Protein AF-A0A519C9M7-F1 (afdb_monomer_lite)

pLDDT: mean 76.35, std 9.28, range [46.66, 90.56]

Sequence (113 aa):
MNPKLFIGDFVLLLVFISQGTETHNSDSSFLEILIPFLISMLIMIPLFYKIGFLKMDNKPEYVKSLRIWISTISIGVLIRFVTNNAFEPLFLFVIICYFLTTSGIIRLVHSRF

Radius of gyration: 14.4 Å; chains: 1; bounding box: 39×19×41 Å

Foldseek 3Di:
DPVVLVVVLVVLVLVLLVVVVVPDPDPDDSCLLCVLLVVLCVPQVVVCVVVVLDDPDPPDPLVSSLVSSLSSLVRSLVSSCVPVVDDDVVSNVVSNVSSCVVSVVVVVVVVVD

Structure (mmCIF, N/CA/C/O backbone):
data_AF-A0A519C9M7-F1
#
_entry.id   AF-A0A519C9M7-F1
#
loop_
_atom_site.group_PDB
_atom_site.id
_atom_site.type_symbol
_atom_site.label_atom_id
_atom_site.label_alt_id
_atom_site.label_comp_id
_atom_site.label_asym_id
_atom_site.label_entity_id
_atom_site.label_seq_id
_atom_site.pdbx_PDB_ins_code
_atom_site.Cartn_x
_atom_site.Cartn_y
_atom_site.Cartn_z
_atom_site.occupancy
_atom_site.B_iso_or_equiv
_atom_site.auth_seq_id
_atom_site.auth_comp_id
_atom_site.auth_asym_id
_atom_site.auth_atom_id
_atom_site.pdbx_PDB_model_num
ATOM 1 N N . MET A 1 1 ? -5.675 0.273 15.560 1.00 69.38 1 MET A N 1
ATOM 2 C CA . MET A 1 1 ? -5.941 -0.043 14.141 1.00 69.38 1 MET A CA 1
ATOM 3 C C . MET A 1 1 ? -6.670 -1.369 14.100 1.00 69.38 1 MET A C 1
ATOM 5 O O . MET A 1 1 ? -6.254 -2.266 14.819 1.00 69.38 1 MET A O 1
ATOM 9 N N . ASN A 1 2 ? -7.740 -1.489 13.312 1.00 73.62 2 ASN A N 1
ATOM 10 C CA . ASN A 1 2 ? -8.427 -2.769 13.137 1.00 73.62 2 ASN A CA 1
ATOM 11 C C . ASN A 1 2 ? -7.556 -3.683 12.246 1.00 73.62 2 ASN A C 1
ATOM 13 O O . ASN A 1 2 ? -7.305 -3.303 11.098 1.00 73.62 2 ASN A O 1
ATOM 17 N N . PRO A 1 3 ? -7.096 -4.853 12.730 1.00 74.44 3 PRO A N 1
ATOM 18 C CA . PRO A 1 3 ? -6.248 -5.758 11.952 1.00 74.44 3 PRO A CA 1
ATOM 19 C C . PRO A 1 3 ? -6.898 -6.201 10.637 1.00 74.44 3 PRO A C 1
ATOM 21 O O . PRO A 1 3 ? -6.211 -6.324 9.629 1.00 74.44 3 PRO A O 1
ATOM 24 N N . LYS A 1 4 ? -8.228 -6.370 10.616 1.00 77.69 4 LYS A N 1
ATOM 25 C CA . LYS A 1 4 ? -8.969 -6.783 9.414 1.00 77.69 4 LYS A CA 1
ATOM 26 C C . LYS A 1 4 ? -8.878 -5.738 8.303 1.00 77.69 4 LYS A C 1
ATOM 28 O O . LYS A 1 4 ? -8.660 -6.086 7.150 1.00 77.69 4 LYS A O 1
ATOM 33 N N . LEU A 1 5 ? -8.999 -4.457 8.658 1.00 76.25 5 LEU A N 1
ATOM 34 C CA . LEU A 1 5 ? -8.874 -3.363 7.692 1.00 76.25 5 LEU A CA 1
ATOM 35 C C . LEU A 1 5 ? -7.438 -3.165 7.231 1.00 76.25 5 LEU A C 1
ATOM 37 O O . LEU A 1 5 ? -7.219 -2.873 6.067 1.00 76.25 5 LEU A O 1
ATOM 41 N N . PHE A 1 6 ? -6.467 -3.368 8.120 1.00 79.31 6 PHE A N 1
ATOM 42 C CA . PHE A 1 6 ? -5.063 -3.323 7.733 1.00 79.31 6 PHE A CA 1
ATOM 43 C C . PHE A 1 6 ? -4.723 -4.398 6.695 1.00 79.31 6 PHE A C 1
ATOM 45 O O . PHE A 1 6 ? -4.091 -4.098 5.689 1.00 79.31 6 PHE A O 1
ATOM 52 N N . ILE A 1 7 ? -5.192 -5.630 6.908 1.00 82.56 7 ILE A N 1
ATOM 53 C CA . ILE A 1 7 ? -5.027 -6.714 5.933 1.00 82.56 7 ILE A CA 1
ATOM 54 C C . ILE A 1 7 ? -5.773 -6.382 4.634 1.00 82.56 7 ILE A C 1
ATOM 56 O O . ILE A 1 7 ? -5.214 -6.565 3.560 1.00 82.56 7 ILE A O 1
ATOM 60 N N . GLY A 1 8 ? -6.998 -5.852 4.713 1.00 82.81 8 GLY A N 1
ATOM 61 C CA . GLY A 1 8 ? -7.762 -5.439 3.531 1.00 82.81 8 GLY A CA 1
ATOM 62 C C . GLY A 1 8 ? -7.049 -4.370 2.697 1.00 82.81 8 GLY A C 1
ATOM 63 O O . GLY A 1 8 ? -6.939 -4.508 1.484 1.00 82.81 8 GLY A O 1
ATOM 64 N N . ASP A 1 9 ? -6.498 -3.351 3.354 1.00 82.25 9 ASP A N 1
ATOM 65 C CA . ASP A 1 9 ? -5.703 -2.295 2.723 1.00 82.25 9 ASP A CA 1
ATOM 66 C C . ASP A 1 9 ? -4.419 -2.852 2.077 1.00 82.25 9 ASP A C 1
ATOM 68 O O . ASP A 1 9 ? -4.047 -2.446 0.976 1.00 82.25 9 ASP A O 1
ATOM 72 N N . PHE A 1 10 ? -3.769 -3.834 2.712 1.00 85.88 10 PHE A N 1
ATOM 73 C CA . PHE A 1 10 ? -2.620 -4.525 2.123 1.00 85.88 10 PHE A CA 1
ATOM 74 C C . PHE A 1 10 ? -3.003 -5.344 0.886 1.00 85.88 10 PHE A C 1
ATOM 76 O O . PHE A 1 10 ? -2.316 -5.287 -0.130 1.00 85.88 10 PHE A O 1
ATOM 83 N N . VAL A 1 11 ? -4.117 -6.076 0.936 1.00 87.81 11 VAL A N 1
ATOM 84 C CA . VAL A 1 11 ? -4.622 -6.836 -0.217 1.00 87.81 11 VAL A CA 1
ATOM 85 C C . VAL A 1 11 ? -4.981 -5.897 -1.368 1.00 87.81 11 VAL A C 1
ATOM 87 O O . VAL A 1 11 ? -4.635 -6.185 -2.510 1.00 87.81 11 VAL A O 1
ATOM 90 N N . LEU A 1 12 ? -5.604 -4.749 -1.084 1.00 85.19 12 LEU A N 1
ATOM 91 C CA . LEU A 1 12 ? -5.879 -3.723 -2.095 1.00 85.19 12 LEU A CA 1
ATOM 92 C C . LEU A 1 12 ? -4.601 -3.223 -2.770 1.00 85.19 12 LEU A C 1
ATOM 94 O O . LEU A 1 12 ? -4.587 -3.068 -3.990 1.00 85.19 12 LEU A O 1
ATOM 98 N N . LEU A 1 13 ? -3.527 -3.013 -2.002 1.00 85.19 13 LEU A N 1
ATOM 99 C CA . LEU A 1 13 ? -2.222 -2.654 -2.553 1.00 85.19 13 LEU A CA 1
ATOM 100 C C . LEU A 1 13 ? -1.690 -3.746 -3.495 1.00 85.19 13 LEU A C 1
ATOM 102 O O . LEU A 1 13 ? -1.241 -3.426 -4.592 1.00 85.19 13 LEU A O 1
ATOM 106 N N . LEU A 1 14 ? -1.773 -5.023 -3.108 1.00 88.12 14 LEU A N 1
ATOM 107 C CA . LEU A 1 14 ? -1.331 -6.139 -3.957 1.00 88.12 14 LEU A CA 1
ATOM 108 C C . LEU A 1 14 ? -2.134 -6.221 -5.261 1.00 88.12 14 LEU A C 1
ATOM 110 O O . LEU A 1 14 ? -1.544 -6.352 -6.331 1.00 88.12 14 LEU A O 1
ATOM 114 N N . VAL A 1 15 ? -3.464 -6.099 -5.183 1.00 84.88 15 VAL A N 1
ATOM 115 C CA . VAL A 1 15 ? -4.346 -6.082 -6.362 1.00 84.88 15 VAL A CA 1
ATOM 116 C C . VAL A 1 15 ? -3.985 -4.920 -7.279 1.00 84.88 15 VAL A C 1
ATOM 118 O O . VAL A 1 15 ? -3.879 -5.103 -8.489 1.00 84.88 15 VAL A O 1
ATOM 121 N N . PHE A 1 16 ? -3.744 -3.738 -6.713 1.00 81.38 16 PHE A N 1
ATOM 122 C CA . PHE A 1 16 ? -3.361 -2.570 -7.492 1.00 81.38 16 PHE A CA 1
ATOM 123 C C . PHE A 1 16 ? -2.024 -2.768 -8.211 1.00 81.38 16 PHE A C 1
ATOM 125 O O . PHE A 1 16 ? -1.924 -2.486 -9.401 1.00 81.38 16 PHE A O 1
ATOM 132 N N . ILE A 1 17 ? -1.008 -3.282 -7.513 1.00 82.06 17 ILE A N 1
ATOM 133 C CA . ILE A 1 17 ? 0.299 -3.564 -8.118 1.00 82.06 17 ILE A CA 1
ATOM 134 C C . ILE A 1 17 ? 0.151 -4.610 -9.229 1.00 82.06 17 ILE A C 1
ATOM 136 O O . ILE A 1 17 ? 0.727 -4.424 -10.295 1.00 82.06 17 ILE A O 1
ATOM 140 N N . SER A 1 18 ? -0.663 -5.649 -9.019 1.00 83.69 18 SER A N 1
ATOM 141 C CA . SER A 1 18 ? -0.938 -6.679 -10.029 1.00 83.69 18 SER A CA 1
ATOM 142 C C . SER A 1 18 ? -1.598 -6.102 -11.285 1.00 83.69 18 SER A C 1
ATOM 144 O O . SER A 1 18 ? -1.196 -6.420 -12.400 1.00 83.69 18 SER A O 1
ATOM 146 N N . GLN A 1 19 ? -2.586 -5.219 -11.123 1.00 78.31 19 GLN A N 1
ATOM 147 C CA . GLN A 1 19 ? -3.219 -4.526 -12.250 1.00 78.31 19 GLN A CA 1
ATOM 148 C C . GLN A 1 19 ? -2.229 -3.585 -12.949 1.00 78.31 19 GLN A C 1
ATOM 150 O O . GLN A 1 19 ? -2.182 -3.521 -14.176 1.00 78.31 19 GLN A O 1
ATOM 155 N N . GLY A 1 20 ? -1.393 -2.889 -12.175 1.00 73.44 20 GLY A N 1
ATOM 156 C CA . GLY A 1 20 ? -0.332 -2.033 -12.691 1.00 73.44 20 GLY A CA 1
ATOM 157 C C . GLY A 1 20 ? 0.687 -2.802 -13.531 1.00 73.44 20 GLY A C 1
ATOM 158 O O . GLY A 1 20 ? 1.046 -2.329 -14.599 1.00 73.44 20 GLY A O 1
ATOM 159 N N . THR A 1 21 ? 1.105 -4.001 -13.111 1.00 74.25 21 THR A N 1
ATOM 160 C CA . THR A 1 21 ? 2.040 -4.836 -13.887 1.00 74.25 21 THR A CA 1
ATOM 161 C C . THR A 1 21 ? 1.468 -5.336 -15.209 1.00 74.25 21 THR A C 1
ATOM 163 O O . THR A 1 21 ? 2.220 -5.497 -16.160 1.00 74.25 21 THR A O 1
ATOM 166 N N . GLU A 1 22 ? 0.159 -5.582 -15.288 1.00 69.56 22 GLU A N 1
ATOM 167 C CA . GLU A 1 22 ? -0.486 -6.041 -16.529 1.00 69.56 22 GLU A CA 1
ATOM 168 C C . GLU A 1 22 ? -0.741 -4.897 -17.520 1.00 69.56 22 GLU A C 1
ATOM 170 O O . GLU A 1 22 ? -0.841 -5.126 -18.723 1.00 69.56 22 GLU A O 1
ATOM 175 N N . THR A 1 23 ? -0.864 -3.664 -17.021 1.00 66.19 23 THR A N 1
ATOM 176 C CA . THR A 1 23 ? -1.252 -2.492 -17.821 1.00 66.19 23 THR A CA 1
ATOM 177 C C . THR A 1 23 ? -0.089 -1.560 -18.151 1.00 66.19 23 THR A C 1
ATOM 179 O O . THR A 1 23 ? -0.176 -0.811 -19.126 1.00 66.19 23 THR A O 1
ATOM 182 N N . HIS A 1 24 ? 1.012 -1.610 -17.394 1.00 60.72 24 HIS A N 1
ATOM 183 C CA . HIS A 1 24 ? 2.241 -0.905 -17.736 1.00 60.72 24 HIS A CA 1
ATOM 184 C C . HIS A 1 24 ? 3.126 -1.727 -18.663 1.00 60.72 24 HIS A C 1
ATOM 186 O O . HIS A 1 24 ? 3.494 -2.857 -18.369 1.00 60.72 24 HIS A O 1
ATOM 192 N N . ASN A 1 25 ? 3.595 -1.078 -19.724 1.00 55.00 25 ASN A N 1
ATOM 193 C CA . ASN A 1 25 ? 4.608 -1.593 -20.642 1.00 55.00 25 ASN A CA 1
ATOM 194 C C . ASN A 1 25 ? 6.031 -1.496 -20.040 1.00 55.00 25 ASN A C 1
ATOM 196 O O . ASN A 1 25 ? 6.977 -1.112 -20.723 1.00 55.00 25 ASN A O 1
ATOM 200 N N . SER A 1 26 ? 6.168 -1.717 -18.728 1.00 59.66 26 SER A N 1
ATOM 201 C CA . SER A 1 26 ? 7.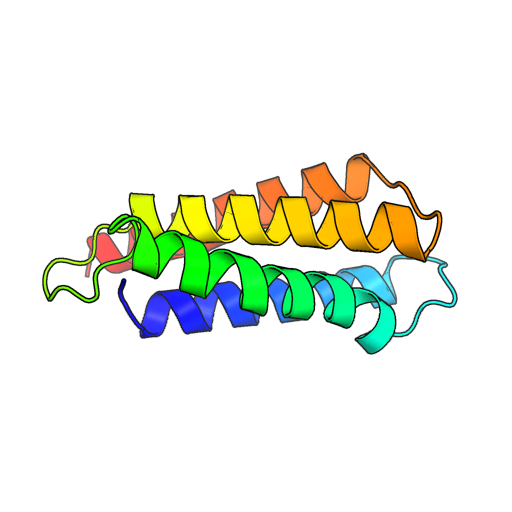458 -1.704 -18.038 1.00 59.66 26 SER A CA 1
ATOM 202 C C . SER A 1 26 ? 7.935 -3.137 -17.856 1.00 59.66 26 SER A C 1
ATOM 204 O O . SER A 1 26 ? 7.198 -3.930 -17.280 1.00 59.66 26 SER A O 1
ATOM 206 N N . ASP A 1 27 ? 9.184 -3.436 -18.216 1.00 67.25 27 ASP A N 1
ATOM 207 C CA . ASP A 1 27 ? 9.838 -4.733 -17.953 1.00 67.25 27 ASP A CA 1
ATOM 208 C C . ASP A 1 27 ? 9.991 -5.056 -16.447 1.00 67.25 27 ASP A C 1
ATOM 210 O O . ASP A 1 27 ? 10.580 -6.069 -16.072 1.00 67.25 27 ASP A O 1
ATOM 214 N N . SER A 1 28 ? 9.483 -4.191 -15.561 1.00 73.12 28 SER A N 1
ATOM 215 C CA . SER A 1 28 ? 9.552 -4.359 -14.115 1.00 73.12 28 SER A CA 1
ATOM 216 C C . SER A 1 28 ? 8.653 -5.486 -13.622 1.00 73.12 28 SER A C 1
ATOM 218 O O . SER A 1 28 ? 7.432 -5.456 -13.788 1.00 73.12 28 SER A O 1
ATOM 220 N N . SER A 1 29 ? 9.250 -6.442 -12.915 1.00 83.12 29 SER A N 1
ATOM 221 C CA . SER A 1 29 ? 8.511 -7.535 -12.288 1.00 83.12 29 SER A CA 1
ATOM 222 C C . SER A 1 29 ? 7.615 -7.054 -11.133 1.00 83.12 29 SER A C 1
ATOM 224 O O . SER A 1 29 ? 7.870 -6.033 -10.490 1.00 83.12 29 SER A O 1
ATOM 226 N N . PHE A 1 30 ? 6.576 -7.830 -10.799 1.00 84.62 30 PHE A N 1
ATOM 227 C CA . PHE A 1 30 ? 5.698 -7.554 -9.650 1.00 84.62 30 PHE A CA 1
ATOM 228 C C . PHE A 1 30 ? 6.478 -7.307 -8.352 1.00 84.62 30 PHE A C 1
ATOM 230 O O . PHE A 1 30 ? 6.160 -6.389 -7.596 1.00 84.62 30 PHE A O 1
ATOM 237 N N . LEU A 1 31 ? 7.531 -8.095 -8.107 1.00 85.19 31 LEU A N 1
ATOM 238 C CA . LEU A 1 31 ? 8.377 -7.949 -6.924 1.00 85.19 31 LEU A CA 1
ATOM 239 C C . LEU A 1 31 ? 9.177 -6.646 -6.941 1.00 85.19 31 LEU A C 1
ATOM 241 O O . LEU A 1 31 ? 9.261 -5.989 -5.907 1.00 85.19 31 LEU A O 1
ATOM 245 N N . GLU A 1 32 ? 9.711 -6.233 -8.089 1.00 82.50 32 GLU A N 1
ATOM 246 C CA . GLU A 1 32 ? 10.411 -4.949 -8.216 1.00 82.50 32 GLU A CA 1
ATOM 247 C C . GLU A 1 32 ? 9.498 -3.762 -7.916 1.00 82.50 32 GLU A C 1
ATOM 249 O O . GLU A 1 32 ? 9.943 -2.771 -7.337 1.00 82.50 32 GLU A O 1
ATOM 254 N N . ILE A 1 33 ? 8.214 -3.862 -8.270 1.00 81.00 33 ILE A N 1
ATOM 255 C CA . ILE A 1 33 ? 7.231 -2.837 -7.918 1.00 81.00 33 ILE A CA 1
ATOM 256 C C . ILE A 1 33 ? 6.853 -2.934 -6.437 1.00 81.00 33 ILE A C 1
ATOM 258 O O . ILE A 1 33 ? 6.727 -1.899 -5.792 1.00 81.00 33 ILE A O 1
ATOM 262 N N . LEU A 1 34 ? 6.710 -4.140 -5.877 1.00 86.38 34 LEU A N 1
ATOM 263 C CA . LEU A 1 34 ? 6.286 -4.370 -4.491 1.00 86.38 34 LEU A CA 1
ATOM 264 C C . LEU A 1 34 ? 7.347 -3.993 -3.443 1.00 86.38 34 LEU A C 1
ATOM 266 O O . LEU A 1 34 ? 7.000 -3.451 -2.391 1.00 86.38 34 LEU A O 1
ATOM 270 N N . ILE A 1 35 ? 8.628 -4.266 -3.705 1.00 89.19 35 ILE A N 1
ATOM 271 C CA . ILE A 1 35 ? 9.735 -4.072 -2.750 1.00 89.19 35 ILE A CA 1
ATOM 272 C C . ILE A 1 35 ? 9.770 -2.645 -2.166 1.00 89.19 35 ILE A C 1
ATOM 274 O O . ILE A 1 35 ? 9.794 -2.524 -0.938 1.00 89.19 35 ILE A O 1
ATOM 278 N N . PRO A 1 36 ? 9.705 -1.563 -2.966 1.00 87.62 36 PRO A N 1
ATOM 279 C CA . PRO A 1 36 ? 9.647 -0.195 -2.450 1.00 87.62 36 PRO A CA 1
ATOM 280 C C . PRO A 1 36 ? 8.523 0.047 -1.430 1.00 87.62 36 PRO A C 1
ATOM 282 O O . PRO A 1 36 ? 8.729 0.729 -0.423 1.00 87.62 36 PRO A O 1
ATOM 285 N N . PHE A 1 37 ? 7.346 -0.551 -1.638 1.00 88.00 37 PHE A N 1
ATOM 286 C CA . PHE A 1 37 ? 6.222 -0.434 -0.706 1.00 88.00 37 PHE A CA 1
ATOM 287 C C . PHE A 1 37 ? 6.438 -1.239 0.575 1.00 88.00 37 PHE A C 1
ATOM 289 O O . PHE A 1 37 ? 6.082 -0.762 1.652 1.00 88.00 37 PHE A O 1
ATOM 296 N N . LEU A 1 38 ? 7.053 -2.422 0.491 1.00 90.31 38 LEU A N 1
ATOM 297 C CA . LEU A 1 38 ? 7.417 -3.213 1.67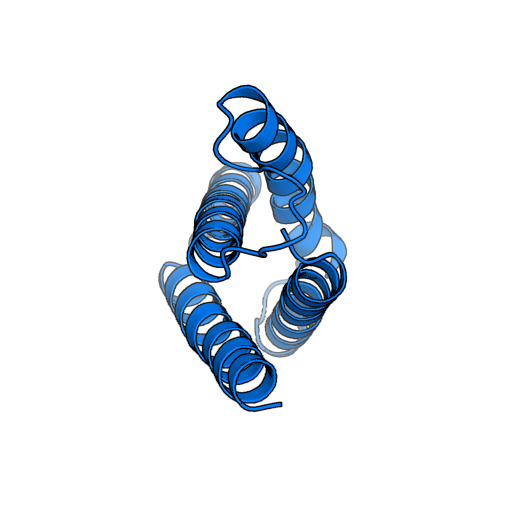2 1.00 90.31 38 LEU A CA 1
ATOM 298 C C . LEU A 1 38 ? 8.467 -2.495 2.525 1.00 90.31 38 LEU A C 1
ATOM 300 O O . LEU A 1 38 ? 8.327 -2.434 3.746 1.00 90.31 38 LEU A O 1
ATOM 304 N N . ILE A 1 39 ? 9.480 -1.897 1.891 1.00 89.62 39 ILE A N 1
ATOM 305 C CA . ILE A 1 39 ? 10.488 -1.078 2.578 1.00 89.62 39 ILE A CA 1
ATOM 306 C C . ILE A 1 39 ? 9.809 0.100 3.275 1.00 89.62 39 ILE A C 1
ATOM 308 O O . ILE A 1 39 ? 10.040 0.336 4.461 1.00 89.62 39 ILE A O 1
ATOM 312 N N . SER A 1 40 ? 8.924 0.810 2.570 1.00 90.56 40 SER A N 1
ATOM 313 C CA . SER A 1 40 ? 8.166 1.900 3.181 1.00 90.56 40 SER A CA 1
ATOM 314 C C . SER A 1 40 ? 7.344 1.422 4.376 1.00 90.56 40 SER A C 1
ATOM 316 O O . SER A 1 40 ? 7.355 2.061 5.425 1.00 90.56 40 SER A O 1
ATOM 318 N N . MET A 1 41 ? 6.686 0.270 4.266 1.00 89.50 41 MET A N 1
ATOM 319 C CA . MET A 1 41 ? 5.883 -0.298 5.343 1.00 89.50 41 MET A CA 1
ATOM 320 C C . MET A 1 41 ? 6.721 -0.604 6.590 1.00 89.50 41 MET A C 1
ATOM 322 O O . MET A 1 41 ? 6.328 -0.240 7.700 1.00 89.50 41 MET A O 1
ATOM 326 N N . LEU A 1 42 ? 7.894 -1.216 6.403 1.00 89.62 42 LEU A N 1
ATOM 327 C CA . LEU A 1 42 ? 8.837 -1.530 7.478 1.00 89.62 42 LEU A CA 1
ATOM 328 C C . LEU A 1 42 ? 9.368 -0.283 8.189 1.00 89.62 42 LEU A C 1
ATOM 330 O O . LEU A 1 42 ? 9.698 -0.357 9.368 1.00 89.62 42 LEU A O 1
ATOM 334 N N . ILE A 1 43 ? 9.432 0.862 7.509 1.00 88.88 43 ILE A N 1
ATOM 335 C CA . ILE A 1 43 ? 9.877 2.128 8.104 1.00 88.88 43 ILE A CA 1
ATOM 336 C C . ILE A 1 43 ? 8.700 2.853 8.766 1.00 88.88 43 ILE A C 1
ATOM 338 O O . ILE A 1 43 ? 8.773 3.257 9.928 1.00 88.88 43 ILE A O 1
ATOM 342 N N . MET A 1 44 ? 7.596 3.011 8.038 1.00 86.94 44 MET A N 1
ATOM 343 C CA . MET A 1 44 ? 6.491 3.878 8.433 1.00 86.94 44 MET A CA 1
ATOM 344 C C . MET A 1 44 ? 5.641 3.278 9.544 1.00 86.94 44 MET A C 1
ATOM 346 O O . MET A 1 44 ? 5.255 4.004 10.459 1.00 86.94 44 MET A O 1
ATOM 350 N N . ILE A 1 45 ? 5.367 1.971 9.526 1.00 83.94 45 ILE A N 1
ATOM 351 C CA . ILE A 1 45 ? 4.528 1.352 10.560 1.00 83.94 45 ILE A CA 1
ATOM 352 C C . ILE A 1 45 ? 5.175 1.457 11.950 1.00 83.94 45 ILE A C 1
ATOM 354 O O . ILE A 1 45 ? 4.507 1.960 12.862 1.00 83.94 45 ILE A O 1
ATOM 358 N N . PRO A 1 46 ? 6.453 1.071 12.150 1.00 84.56 46 PRO A N 1
ATOM 359 C CA . PRO A 1 46 ? 7.114 1.245 13.441 1.00 84.56 46 PRO A CA 1
ATOM 360 C C . PRO A 1 46 ? 7.257 2.714 13.828 1.00 84.56 46 PRO A C 1
ATOM 362 O O . PRO A 1 46 ? 7.093 3.047 15.003 1.00 84.56 46 PRO A O 1
ATOM 365 N N . LEU A 1 47 ? 7.510 3.600 12.856 1.00 85.31 47 LEU A N 1
ATOM 366 C CA . LEU A 1 47 ? 7.574 5.037 13.101 1.00 85.31 47 LEU A CA 1
ATOM 367 C C . LEU A 1 47 ? 6.254 5.533 13.697 1.00 85.31 47 LEU A C 1
ATOM 369 O O . LEU A 1 47 ? 6.264 6.042 14.814 1.00 85.31 47 LEU A O 1
ATOM 373 N N . PHE A 1 48 ? 5.123 5.308 13.020 1.00 83.62 48 PHE A N 1
ATOM 374 C CA . PHE A 1 48 ? 3.796 5.728 13.485 1.00 83.62 48 PHE A CA 1
ATOM 375 C C . PHE A 1 48 ? 3.383 5.082 14.811 1.00 83.62 48 PHE A C 1
ATOM 377 O O . PHE A 1 48 ? 2.668 5.712 15.595 1.00 83.62 48 PHE A O 1
ATOM 384 N N . TYR A 1 49 ? 3.842 3.859 15.087 1.00 80.38 49 TYR A N 1
ATOM 385 C CA . TYR A 1 49 ? 3.668 3.223 16.393 1.00 80.38 49 TYR A CA 1
ATOM 386 C C . TYR A 1 49 ? 4.448 3.958 17.489 1.00 80.38 49 TYR A C 1
ATOM 388 O O . TYR A 1 49 ? 3.882 4.300 18.527 1.00 80.38 49 TYR A O 1
ATOM 396 N N . LYS A 1 50 ? 5.717 4.297 17.234 1.00 81.88 50 LYS A N 1
ATOM 397 C CA . LYS A 1 50 ? 6.596 4.979 18.194 1.00 81.88 50 LYS A CA 1
ATOM 398 C C . LYS A 1 50 ? 6.120 6.391 18.551 1.00 81.88 50 LYS A C 1
ATOM 400 O O . LYS A 1 50 ? 6.191 6.768 19.715 1.00 81.88 50 LYS A O 1
ATOM 405 N N . ILE A 1 51 ? 5.598 7.157 17.590 1.00 82.31 51 ILE A N 1
ATOM 406 C CA . ILE A 1 51 ? 5.015 8.492 17.852 1.00 82.31 51 ILE A CA 1
ATOM 407 C C . ILE A 1 51 ? 3.597 8.437 18.449 1.00 82.31 51 ILE A C 1
ATOM 409 O O . ILE A 1 51 ? 2.956 9.470 18.621 1.00 82.31 51 ILE A O 1
ATOM 413 N N . GLY A 1 52 ? 3.077 7.245 18.767 1.00 71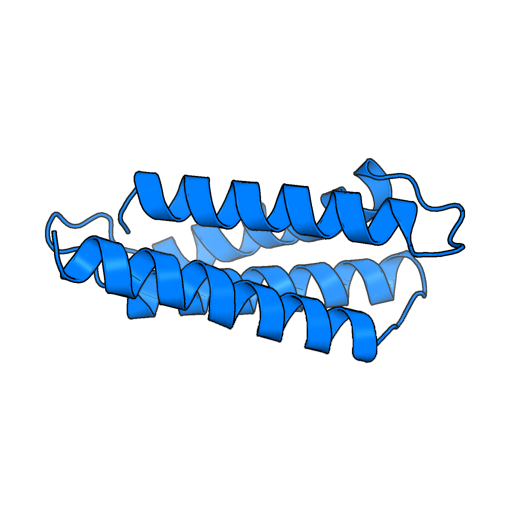.06 52 GLY A N 1
ATOM 414 C CA . GLY A 1 52 ? 1.763 7.070 19.393 1.00 71.06 52 GLY A CA 1
ATOM 415 C C . GLY A 1 52 ? 0.576 7.371 18.471 1.00 71.06 52 GLY A C 1
ATOM 416 O O . GLY A 1 52 ? -0.564 7.426 18.938 1.00 71.06 52 GLY A O 1
ATOM 417 N N . PHE A 1 53 ? 0.832 7.550 17.172 1.00 72.00 53 PHE A N 1
ATOM 418 C CA . PHE A 1 53 ? -0.184 7.797 16.149 1.00 72.00 53 PHE A CA 1
ATOM 419 C C . PHE A 1 53 ? -0.921 6.503 15.772 1.00 72.00 53 PHE A C 1
ATOM 421 O O . PHE A 1 53 ? -2.129 6.512 15.525 1.00 72.00 53 PHE A O 1
ATOM 428 N N . LEU A 1 54 ? -0.206 5.373 15.792 1.00 69.06 54 LEU A N 1
ATOM 429 C CA . LEU A 1 54 ? -0.753 4.027 15.672 1.00 69.06 54 LEU A CA 1
ATOM 430 C C . LEU A 1 54 ? -0.895 3.410 17.073 1.00 69.06 54 LEU A C 1
ATOM 432 O O . LEU A 1 54 ? 0.083 2.963 17.662 1.00 69.06 54 LEU A O 1
ATOM 436 N N . LYS A 1 55 ? -2.124 3.337 17.590 1.00 67.62 55 LYS A N 1
ATOM 437 C CA . LYS A 1 55 ? -2.463 2.512 18.762 1.00 67.62 55 LYS A CA 1
ATOM 438 C C . LYS A 1 55 ? -3.364 1.355 18.340 1.00 67.62 55 LYS A C 1
ATOM 440 O O . LYS A 1 55 ? -4.294 1.536 17.545 1.00 67.62 55 LYS A O 1
ATOM 445 N N . MET A 1 56 ? -3.076 0.153 18.829 1.00 63.97 56 MET A N 1
ATOM 446 C CA . MET A 1 56 ? -4.016 -0.968 18.784 1.00 63.97 56 MET A CA 1
ATOM 447 C C . MET A 1 56 ? -5.002 -0.773 19.937 1.00 63.97 56 MET A C 1
ATOM 449 O O . MET A 1 56 ? -4.656 -0.992 21.088 1.00 63.97 56 MET A O 1
ATOM 453 N N . ASP A 1 57 ? -6.189 -0.267 19.616 1.00 61.19 57 ASP A N 1
ATOM 454 C CA . ASP A 1 57 ? -7.269 0.014 20.564 1.00 61.19 57 ASP A CA 1
ATOM 455 C C . ASP A 1 57 ? -8.561 -0.625 20.027 1.00 61.19 57 ASP A C 1
ATOM 457 O O . ASP A 1 57 ? -8.751 -0.721 18.807 1.00 61.19 57 ASP A O 1
ATOM 461 N N . ASN A 1 58 ? -9.431 -1.045 20.944 1.00 55.28 58 ASN A N 1
ATOM 462 C CA . ASN A 1 58 ? -10.738 -1.652 20.702 1.00 55.28 58 ASN A CA 1
ATOM 463 C C . ASN A 1 58 ? -11.746 -0.670 20.084 1.00 55.28 58 ASN A C 1
ATOM 465 O O . ASN A 1 58 ? -12.758 -1.106 19.541 1.00 55.28 58 ASN A O 1
ATOM 469 N N . LYS A 1 59 ? -11.467 0.641 20.113 1.00 60.84 59 LYS A N 1
ATOM 470 C CA . LYS A 1 59 ? -12.164 1.653 19.300 1.00 60.84 59 LYS A CA 1
ATOM 471 C C . LYS A 1 59 ? -11.292 2.043 18.103 1.00 60.84 59 LYS A C 1
ATOM 473 O O . LYS A 1 59 ? -10.516 2.996 18.188 1.00 60.84 59 LYS A O 1
ATOM 478 N N . PRO A 1 60 ? -11.354 1.302 16.983 1.00 60.81 60 PRO A N 1
ATOM 479 C CA . PRO A 1 60 ? -10.496 1.572 15.843 1.00 60.81 60 PRO A CA 1
ATOM 480 C C . PRO A 1 60 ? -10.853 2.918 15.209 1.00 60.81 60 PRO A C 1
ATOM 482 O O . PRO A 1 60 ? -11.868 3.064 14.538 1.00 60.81 60 PRO A O 1
ATOM 485 N N . GLU A 1 61 ? -9.974 3.906 15.362 1.00 63.72 61 GLU A N 1
ATOM 486 C CA . GLU A 1 61 ? -10.059 5.132 14.576 1.00 63.72 61 GLU A CA 1
ATOM 487 C C . GLU A 1 61 ? -9.694 4.839 13.118 1.00 63.72 61 GLU A C 1
ATOM 489 O O . GLU A 1 61 ? -8.523 4.782 12.725 1.00 63.72 61 GLU A O 1
ATOM 494 N N . TYR A 1 62 ? -10.726 4.644 12.302 1.00 63.75 62 TYR A N 1
ATOM 495 C CA . TYR A 1 62 ? -10.589 4.322 10.888 1.00 63.75 62 TYR A CA 1
ATOM 496 C C . TYR A 1 62 ? -9.771 5.393 10.143 1.00 63.75 62 TYR A C 1
ATOM 498 O O . TYR A 1 62 ? -8.829 5.070 9.422 1.00 63.75 62 TYR A O 1
ATOM 506 N N . VAL A 1 63 ? -10.015 6.677 10.398 1.00 63.69 63 VAL A N 1
ATOM 507 C CA . VAL A 1 63 ? -9.313 7.774 9.710 1.00 63.69 63 VAL A CA 1
ATOM 508 C C . VAL A 1 63 ? -7.790 7.743 9.936 1.00 63.69 63 VAL A C 1
ATOM 510 O O . VAL A 1 63 ? -7.033 8.030 9.010 1.00 63.69 63 VAL A O 1
ATOM 513 N N . LYS A 1 64 ? -7.310 7.333 11.121 1.00 69.38 64 LYS A N 1
ATOM 514 C CA . LYS A 1 64 ? -5.864 7.251 11.415 1.00 69.38 64 LYS A CA 1
ATOM 515 C C . LYS A 1 64 ? -5.162 6.160 10.609 1.00 69.38 64 LYS A C 1
ATOM 517 O O . LYS A 1 64 ? -4.077 6.392 10.088 1.00 69.38 64 LYS A O 1
ATOM 522 N N . SER A 1 65 ? -5.794 4.997 10.461 1.00 70.88 65 SER A N 1
ATOM 523 C CA . SER A 1 65 ? -5.241 3.887 9.672 1.00 70.88 65 SER A CA 1
ATOM 524 C C . SER A 1 65 ? -5.114 4.242 8.187 1.00 70.88 65 SER A C 1
ATOM 526 O O . SER A 1 65 ? -4.093 3.929 7.583 1.00 70.88 65 SER A O 1
ATOM 528 N N . LEU A 1 66 ? -6.093 4.959 7.626 1.00 73.6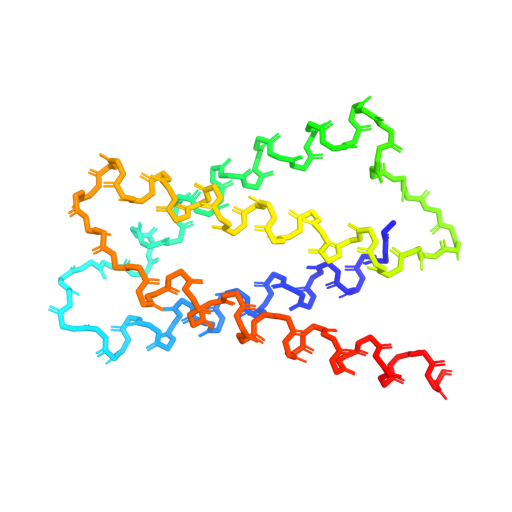9 66 LEU A N 1
ATOM 529 C CA . LEU A 1 66 ? -6.046 5.411 6.233 1.00 73.69 66 LEU A CA 1
ATOM 530 C C . LEU A 1 66 ? -4.864 6.367 5.995 1.00 73.69 66 LEU A C 1
ATOM 532 O O . LEU A 1 66 ? -4.133 6.219 5.022 1.00 73.69 66 LEU A O 1
ATOM 536 N N . ARG A 1 67 ? -4.634 7.314 6.917 1.00 78.12 67 ARG A N 1
ATOM 537 C CA . ARG A 1 67 ? -3.512 8.269 6.834 1.00 78.12 67 ARG A CA 1
ATOM 538 C C . ARG A 1 67 ? -2.155 7.570 6.808 1.00 78.12 67 ARG A C 1
ATOM 540 O O . ARG A 1 67 ? -1.301 7.945 6.015 1.00 78.12 67 ARG A O 1
ATOM 547 N N . ILE A 1 68 ? -1.982 6.540 7.636 1.00 81.94 68 ILE A N 1
ATOM 548 C CA . ILE A 1 68 ? -0.741 5.757 7.699 1.00 81.94 68 ILE A CA 1
ATOM 549 C C . ILE A 1 68 ? -0.470 5.065 6.366 1.00 81.94 68 ILE A C 1
ATOM 551 O O . ILE A 1 68 ? 0.653 5.114 5.865 1.00 81.94 68 ILE A O 1
ATOM 555 N N . TRP A 1 69 ? -1.498 4.470 5.765 1.00 83.38 69 TRP A N 1
ATOM 556 C CA . TRP A 1 69 ? -1.371 3.835 4.461 1.00 83.38 69 TRP A CA 1
ATOM 557 C C . TRP A 1 69 ? -1.082 4.823 3.341 1.00 83.38 69 TRP A C 1
ATOM 559 O O . TRP A 1 69 ? -0.201 4.547 2.540 1.00 83.38 69 TRP A O 1
ATOM 569 N N . ILE A 1 70 ? -1.731 5.990 3.316 1.00 83.38 70 ILE A N 1
ATOM 570 C CA . ILE A 1 70 ? -1.416 7.038 2.333 1.00 83.38 70 ILE A CA 1
ATOM 571 C C . ILE A 1 70 ? 0.056 7.441 2.452 1.00 83.38 70 ILE A C 1
ATOM 573 O O . ILE A 1 70 ? 0.764 7.460 1.452 1.00 83.38 70 ILE A O 1
ATOM 577 N N . SER A 1 71 ? 0.550 7.703 3.667 1.00 84.31 71 SER A N 1
ATOM 578 C CA . SER A 1 71 ? 1.964 8.037 3.876 1.00 84.31 71 SER A CA 1
ATOM 579 C C . SER A 1 71 ? 2.903 6.907 3.442 1.00 84.31 71 SER A C 1
ATOM 581 O O . SER A 1 71 ? 3.933 7.175 2.830 1.00 84.31 71 SER A O 1
ATOM 583 N N . THR A 1 72 ? 2.537 5.655 3.721 1.00 86.88 72 THR A N 1
ATOM 584 C CA . THR A 1 72 ? 3.314 4.467 3.333 1.00 86.88 72 THR A CA 1
ATOM 585 C C . THR A 1 72 ? 3.339 4.287 1.812 1.00 86.88 72 THR A C 1
ATOM 587 O O . THR A 1 72 ? 4.390 4.084 1.218 1.00 86.88 72 THR A O 1
ATOM 590 N N . ILE A 1 73 ? 2.198 4.431 1.142 1.00 85.88 73 ILE A N 1
ATOM 591 C CA . ILE A 1 73 ? 2.092 4.322 -0.315 1.00 85.88 73 ILE A CA 1
ATOM 592 C C . ILE A 1 73 ? 2.890 5.439 -0.989 1.00 85.88 73 ILE A C 1
ATOM 594 O O . ILE A 1 73 ? 3.700 5.158 -1.869 1.00 85.88 73 ILE A O 1
ATOM 598 N N . SER A 1 74 ? 2.738 6.687 -0.537 1.00 84.69 74 SER A N 1
ATOM 599 C CA . SER A 1 74 ? 3.483 7.823 -1.086 1.00 84.69 74 SER A CA 1
ATOM 600 C C . SER A 1 74 ? 4.995 7.639 -0.958 1.00 84.69 74 SER A C 1
ATOM 602 O O . SER A 1 74 ? 5.726 7.878 -1.916 1.00 84.69 74 SER A O 1
ATOM 604 N N . ILE A 1 75 ? 5.478 7.173 0.198 1.00 87.00 75 ILE A N 1
ATOM 605 C CA . ILE A 1 75 ? 6.909 6.910 0.398 1.00 87.00 75 ILE A CA 1
ATOM 606 C C . ILE A 1 75 ? 7.372 5.710 -0.432 1.00 87.00 75 ILE A C 1
ATOM 608 O O . ILE A 1 75 ? 8.455 5.769 -1.001 1.00 87.00 75 ILE A O 1
ATOM 612 N N . GLY A 1 76 ? 6.565 4.655 -0.563 1.00 86.25 76 GLY A N 1
ATOM 613 C CA . GLY A 1 76 ? 6.876 3.522 -1.439 1.00 86.25 76 GLY A CA 1
ATOM 614 C C . GLY A 1 76 ? 7.062 3.941 -2.899 1.00 86.25 76 GLY A C 1
ATOM 615 O O . GLY A 1 76 ? 8.033 3.539 -3.537 1.00 86.25 76 GLY A O 1
ATOM 616 N N . VAL A 1 77 ? 6.202 4.827 -3.409 1.00 80.81 77 VAL A N 1
ATOM 617 C CA . VAL A 1 77 ? 6.359 5.393 -4.758 1.00 80.81 77 VAL A CA 1
ATOM 618 C C . VAL A 1 77 ? 7.608 6.267 -4.864 1.00 80.81 77 VAL A C 1
ATOM 620 O O . VAL A 1 77 ? 8.322 6.170 -5.858 1.00 80.81 77 VAL A O 1
ATOM 623 N N . LEU A 1 78 ? 7.914 7.084 -3.850 1.00 83.31 78 LEU A N 1
ATOM 624 C CA . LEU A 1 78 ? 9.148 7.880 -3.829 1.00 83.31 78 LEU A CA 1
ATOM 625 C C . LEU A 1 78 ? 10.401 6.995 -3.839 1.00 83.31 78 LEU A C 1
ATOM 627 O O . LEU A 1 78 ? 11.341 7.290 -4.571 1.00 83.31 78 LEU A O 1
ATOM 631 N N . ILE A 1 79 ? 10.413 5.898 -3.076 1.00 84.00 79 ILE A N 1
ATOM 632 C CA . ILE A 1 79 ? 11.517 4.930 -3.090 1.00 84.00 79 ILE A CA 1
ATOM 633 C C . ILE A 1 79 ? 11.659 4.335 -4.492 1.00 84.00 79 ILE A C 1
ATOM 635 O O . ILE A 1 79 ? 12.754 4.368 -5.042 1.00 84.00 79 ILE A O 1
ATOM 639 N N . ARG A 1 80 ? 10.557 3.873 -5.100 1.00 80.12 80 ARG A N 1
ATOM 640 C CA . ARG A 1 80 ? 10.558 3.322 -6.465 1.00 80.12 80 ARG A CA 1
ATOM 641 C C . ARG A 1 80 ? 11.070 4.330 -7.491 1.00 80.12 80 ARG A C 1
ATOM 643 O O . ARG A 1 80 ? 11.796 3.959 -8.408 1.00 80.12 80 ARG A O 1
ATOM 650 N N . PHE A 1 81 ? 10.701 5.599 -7.337 1.00 77.38 81 PHE A N 1
ATOM 651 C CA . PHE A 1 81 ? 11.186 6.671 -8.195 1.00 77.38 81 PHE A CA 1
ATOM 652 C C . PHE A 1 81 ? 12.704 6.820 -8.104 1.00 77.38 81 PHE A C 1
ATOM 654 O O . PHE A 1 81 ? 13.376 6.815 -9.130 1.00 77.38 81 PHE A O 1
ATOM 661 N N . VAL A 1 82 ? 13.242 6.905 -6.886 1.00 78.75 82 VAL A N 1
ATOM 662 C CA . VAL A 1 82 ? 14.684 7.072 -6.663 1.00 78.75 82 VAL A CA 1
ATOM 663 C C . VAL A 1 82 ? 15.470 5.843 -7.124 1.00 78.75 82 VAL A C 1
ATOM 665 O O . VAL A 1 82 ? 16.561 5.995 -7.664 1.00 78.75 82 VAL A O 1
ATOM 668 N N . THR A 1 83 ? 14.945 4.631 -6.928 1.00 76.38 83 THR A N 1
ATOM 669 C CA . THR A 1 83 ? 15.676 3.400 -7.264 1.00 76.38 83 THR A CA 1
ATOM 670 C C . THR A 1 83 ? 15.610 3.050 -8.745 1.00 76.38 83 THR A C 1
ATOM 672 O O . THR A 1 83 ? 16.590 2.544 -9.283 1.00 76.38 83 THR A O 1
ATOM 675 N N . ASN A 1 84 ? 14.480 3.311 -9.410 1.00 72.25 84 ASN A N 1
ATOM 676 C CA . ASN A 1 84 ? 14.232 2.812 -10.766 1.00 72.25 84 ASN A CA 1
ATOM 677 C C . ASN A 1 84 ? 14.131 3.937 -11.811 1.00 72.25 84 ASN A C 1
ATOM 679 O O . ASN A 1 84 ? 13.848 3.648 -12.969 1.00 72.25 84 ASN A O 1
ATOM 683 N N . ASN A 1 85 ? 14.301 5.212 -11.424 1.00 66.75 85 ASN A N 1
ATOM 684 C CA . ASN A 1 85 ? 14.076 6.404 -12.266 1.00 66.75 85 ASN A CA 1
ATOM 685 C C . ASN A 1 85 ? 12.701 6.447 -12.968 1.00 66.75 85 ASN A C 1
ATOM 687 O O . ASN A 1 85 ? 12.470 7.251 -13.869 1.00 66.75 85 ASN A O 1
ATOM 691 N N . ALA A 1 86 ? 11.759 5.612 -12.532 1.00 63.81 86 ALA A N 1
ATOM 692 C CA . ALA A 1 86 ? 10.425 5.491 -13.094 1.00 63.81 86 ALA A CA 1
ATOM 693 C C . ALA A 1 86 ? 9.474 6.427 -12.335 1.00 63.81 86 ALA A C 1
ATOM 695 O O . ALA A 1 86 ? 8.721 5.985 -11.461 1.00 63.81 86 ALA A O 1
ATOM 696 N N . PHE A 1 87 ? 9.552 7.740 -12.603 1.00 62.12 87 PHE A N 1
ATOM 697 C CA . PHE A 1 87 ? 8.561 8.679 -12.066 1.00 62.12 87 PHE A CA 1
ATOM 698 C C . PHE A 1 87 ? 7.329 8.696 -12.940 1.00 62.12 87 PHE A C 1
ATOM 700 O O . PHE A 1 87 ? 7.327 9.271 -14.026 1.00 62.12 87 PHE A O 1
ATOM 707 N N . GLU A 1 88 ? 6.251 8.152 -12.404 1.00 66.12 88 GLU A N 1
ATOM 708 C CA . GLU A 1 88 ? 4.937 8.318 -12.992 1.00 66.12 88 GLU A CA 1
ATOM 709 C C . GLU A 1 88 ? 4.035 9.021 -11.976 1.00 66.12 88 GLU A C 1
ATOM 711 O O . GLU A 1 88 ? 3.427 8.374 -11.122 1.00 66.12 88 GLU A O 1
ATOM 716 N N . PRO A 1 89 ? 3.942 10.364 -12.024 1.00 64.44 89 PRO A N 1
ATOM 717 C CA . PRO A 1 89 ? 3.040 11.129 -11.162 1.00 64.44 89 PRO A CA 1
ATOM 718 C C . PRO A 1 89 ? 1.590 10.637 -11.263 1.00 64.44 89 PRO A C 1
ATOM 720 O O . PRO A 1 89 ? 0.856 10.632 -10.276 1.00 64.44 89 PRO A O 1
ATOM 723 N N . LEU A 1 90 ? 1.200 10.176 -12.456 1.00 67.06 90 LEU A N 1
ATOM 724 C CA . LEU A 1 90 ? -0.084 9.532 -12.717 1.00 67.06 90 LEU A CA 1
ATOM 725 C C . LEU A 1 90 ? -0.245 8.240 -11.913 1.00 67.06 90 LEU A C 1
ATOM 727 O O . LEU A 1 90 ? -1.296 8.037 -11.315 1.00 67.06 90 LEU A O 1
ATOM 731 N N . PHE A 1 91 ? 0.798 7.418 -11.803 1.00 69.12 91 PHE A N 1
ATOM 732 C CA . PHE A 1 91 ? 0.774 6.205 -10.987 1.00 69.12 91 PHE A CA 1
ATOM 733 C C . PHE A 1 91 ? 0.539 6.522 -9.501 1.00 69.12 91 PHE A C 1
ATOM 735 O O . PHE A 1 91 ? -0.306 5.888 -8.869 1.00 69.12 91 PHE A O 1
ATOM 742 N N . LEU A 1 92 ? 1.207 7.552 -8.956 1.00 69.81 92 LEU A N 1
ATOM 743 C CA . LEU A 1 92 ? 0.978 8.028 -7.581 1.00 69.81 92 LEU A CA 1
ATOM 744 C C . LEU A 1 92 ? -0.461 8.538 -7.384 1.00 69.81 92 LEU A C 1
ATOM 746 O O . LEU A 1 92 ? -1.103 8.253 -6.374 1.00 69.81 92 LEU A O 1
ATOM 750 N N . PHE A 1 93 ? -0.981 9.299 -8.343 1.00 70.75 93 PHE A N 1
ATOM 751 C CA . PHE A 1 93 ? -2.336 9.830 -8.261 1.00 70.75 93 PHE A CA 1
ATOM 752 C C . PHE A 1 93 ? -3.383 8.710 -8.299 1.00 70.75 93 PHE A C 1
ATOM 754 O O . PHE A 1 93 ? -4.265 8.652 -7.442 1.00 70.75 93 PHE A O 1
ATOM 761 N N . VAL A 1 94 ? -3.247 7.777 -9.242 1.00 68.25 94 VAL A N 1
ATOM 762 C CA . VAL A 1 94 ? -4.180 6.662 -9.427 1.00 68.25 94 VAL A CA 1
ATOM 763 C C . VAL A 1 94 ? -4.153 5.723 -8.220 1.00 68.25 94 VAL A C 1
ATOM 765 O O . VAL A 1 94 ? -5.223 5.363 -7.728 1.00 68.25 94 VAL A O 1
ATOM 768 N N . ILE A 1 95 ? -2.975 5.392 -7.674 1.00 75.06 95 ILE A N 1
ATOM 769 C CA . ILE A 1 95 ? -2.889 4.522 -6.491 1.00 75.06 95 ILE A CA 1
ATOM 770 C C . ILE A 1 95 ? -3.521 5.179 -5.262 1.00 75.06 95 ILE A C 1
ATOM 772 O O . ILE A 1 95 ? -4.263 4.524 -4.533 1.00 75.06 95 ILE A O 1
ATOM 776 N N . ILE A 1 96 ? -3.310 6.484 -5.055 1.00 76.88 96 ILE A N 1
ATOM 777 C CA . ILE A 1 96 ? -3.906 7.217 -3.932 1.00 76.88 96 ILE A CA 1
ATOM 778 C C . ILE A 1 96 ? -5.426 7.311 -4.097 1.00 76.88 96 ILE A C 1
ATOM 780 O O . ILE A 1 96 ? -6.154 7.003 -3.155 1.00 76.88 96 ILE A O 1
ATOM 784 N N . CYS A 1 97 ? -5.929 7.696 -5.274 1.00 76.19 97 CYS A N 1
ATOM 785 C CA . CYS A 1 97 ? -7.367 7.802 -5.532 1.00 76.19 97 CYS A CA 1
ATOM 786 C C . CYS A 1 97 ? -8.077 6.450 -5.413 1.00 76.19 97 CYS A C 1
ATOM 788 O O . CYS A 1 97 ? -9.139 6.368 -4.787 1.00 76.19 97 CYS A O 1
ATOM 790 N N . TYR A 1 98 ? -7.482 5.388 -5.961 1.00 73.62 98 TYR A N 1
ATOM 791 C CA . TYR A 1 98 ? -8.022 4.037 -5.860 1.00 73.62 98 TYR A CA 1
ATOM 792 C C . TYR A 1 98 ? -8.062 3.580 -4.405 1.00 73.62 98 TYR A C 1
ATOM 794 O O . TYR A 1 98 ? -9.112 3.148 -3.930 1.00 73.62 98 TYR A O 1
ATOM 802 N N . PHE A 1 99 ? -6.956 3.754 -3.676 1.00 76.44 99 PHE A N 1
ATOM 803 C CA . PHE A 1 99 ? -6.840 3.363 -2.276 1.00 76.44 99 PHE A CA 1
ATOM 804 C C . PHE A 1 99 ? -7.812 4.134 -1.375 1.00 76.44 99 PHE A C 1
ATOM 806 O O . PHE A 1 99 ? -8.508 3.535 -0.558 1.00 76.44 99 PHE A O 1
ATOM 813 N N . LEU A 1 100 ? -7.924 5.454 -1.550 1.00 79.31 100 LEU A N 1
ATOM 814 C CA . LEU A 1 100 ? -8.881 6.288 -0.818 1.00 79.31 100 LEU A CA 1
ATOM 815 C C . LEU A 1 100 ? -10.325 5.852 -1.072 1.00 79.31 100 LEU A C 1
ATOM 817 O O . LEU A 1 100 ? -11.106 5.748 -0.127 1.00 79.31 100 LEU A O 1
ATOM 821 N N . THR A 1 101 ? -10.669 5.574 -2.331 1.00 77.19 101 THR A N 1
ATOM 822 C CA . THR A 1 101 ? -12.024 5.170 -2.719 1.00 77.19 101 THR A CA 1
ATOM 823 C C . THR A 1 101 ? -12.363 3.790 -2.167 1.00 77.19 101 THR A C 1
ATOM 825 O O . THR A 1 101 ? -13.358 3.637 -1.466 1.00 77.19 101 THR A O 1
ATOM 828 N N . THR A 1 102 ? -11.524 2.784 -2.415 1.00 75.06 102 THR A N 1
ATOM 829 C CA . THR A 1 102 ? -11.790 1.402 -1.978 1.00 75.06 102 THR A CA 1
ATOM 830 C C . THR A 1 102 ? -11.709 1.250 -0.465 1.00 75.06 102 THR A C 1
ATOM 832 O O . THR A 1 102 ? -12.648 0.735 0.141 1.00 75.06 102 THR A O 1
ATOM 835 N N . SER A 1 103 ? -10.658 1.762 0.177 1.00 76.19 103 SER A N 1
ATOM 836 C CA . SER A 1 103 ? -10.546 1.723 1.638 1.00 76.19 103 SER A CA 1
ATOM 837 C C . SER A 1 103 ? -11.644 2.561 2.304 1.00 76.19 103 SER A C 1
ATOM 839 O O . SER A 1 103 ? -12.236 2.141 3.300 1.00 76.19 103 SER A O 1
ATOM 841 N N . GLY A 1 104 ? -11.988 3.720 1.730 1.00 75.75 104 GLY A N 1
ATOM 842 C CA . GLY A 1 104 ? -13.094 4.563 2.187 1.00 75.75 104 GLY A CA 1
ATOM 843 C C . GLY A 1 104 ? -14.451 3.859 2.121 1.00 75.75 104 GLY A C 1
ATOM 844 O O . GLY A 1 104 ? -15.185 3.867 3.110 1.00 75.75 104 GLY A O 1
ATOM 845 N N . ILE A 1 105 ? -14.762 3.188 1.007 1.00 78.75 105 ILE A N 1
ATOM 846 C CA . ILE A 1 105 ? -15.994 2.401 0.840 1.00 78.75 105 ILE A CA 1
ATOM 847 C C . ILE A 1 105 ? -16.034 1.237 1.833 1.00 78.75 105 ILE A C 1
ATOM 849 O O . ILE A 1 105 ? -17.041 1.070 2.519 1.00 78.75 105 ILE A O 1
ATOM 853 N N . ILE A 1 106 ? -14.946 0.470 1.973 1.00 75.69 106 ILE A N 1
ATOM 854 C CA . ILE A 1 106 ? -14.874 -0.648 2.929 1.00 75.69 106 ILE A CA 1
ATOM 855 C C . ILE A 1 106 ? -15.168 -0.155 4.348 1.00 75.69 106 ILE A C 1
ATOM 857 O O . ILE A 1 106 ? -15.928 -0.783 5.081 1.00 75.69 106 ILE A O 1
ATOM 861 N N . ARG A 1 107 ? -14.608 0.995 4.736 1.00 74.62 107 ARG A N 1
ATOM 862 C CA . ARG A 1 107 ? -14.827 1.596 6.059 1.00 74.62 107 ARG A CA 1
ATOM 863 C C . ARG A 1 107 ? -16.250 2.127 6.227 1.00 74.62 107 ARG A C 1
ATOM 865 O O . ARG A 1 107 ? -16.812 1.956 7.303 1.00 74.62 107 ARG A O 1
ATOM 872 N N . LEU A 1 108 ? -16.847 2.722 5.192 1.00 76.69 108 LEU A N 1
ATOM 873 C CA . LEU A 1 108 ? -18.251 3.153 5.210 1.00 76.69 108 LEU A CA 1
ATOM 874 C C . LEU A 1 108 ? -19.198 1.965 5.395 1.00 76.69 108 LEU A C 1
ATOM 876 O O . LEU A 1 108 ? -20.071 2.017 6.260 1.00 76.69 108 LEU A O 1
ATOM 880 N N . VAL A 1 109 ? -18.991 0.885 4.640 1.00 75.12 109 VAL A N 1
ATOM 881 C CA . VAL A 1 109 ? -19.774 -0.350 4.766 1.00 75.12 109 VAL A CA 1
ATOM 882 C C . VAL A 1 109 ? -19.569 -0.967 6.148 1.00 75.12 109 VAL A C 1
ATOM 884 O O . VAL A 1 109 ? -20.544 -1.260 6.828 1.00 75.12 109 VAL A O 1
ATOM 887 N N . HIS A 1 110 ? -18.324 -1.079 6.616 1.00 70.56 110 HIS A N 1
ATOM 888 C CA . HIS A 1 110 ? -18.016 -1.645 7.930 1.00 70.56 110 HIS A CA 1
ATOM 889 C C . HIS A 1 110 ? -18.51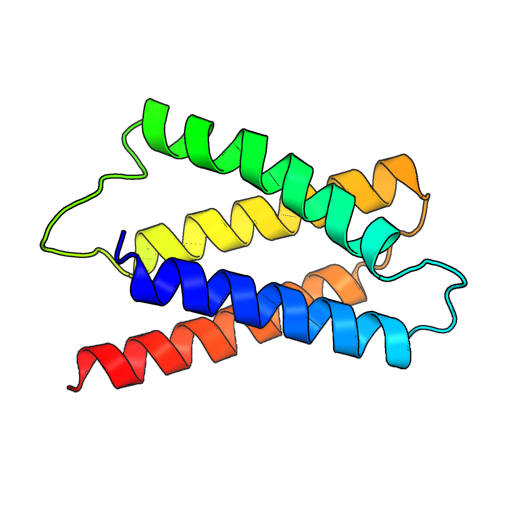4 -0.788 9.103 1.00 70.56 110 HIS A C 1
ATOM 891 O O . HIS A 1 110 ? -18.735 -1.323 10.174 1.00 70.56 110 HIS A O 1
ATOM 897 N N . SER A 1 111 ? -18.693 0.528 8.935 1.00 65.62 111 SER A N 1
ATOM 898 C CA . SER A 1 111 ? -19.288 1.391 9.970 1.00 65.62 111 SER A CA 1
ATOM 899 C C . SER A 1 111 ? -20.813 1.289 10.067 1.00 65.62 111 SER A C 1
ATOM 901 O O . SER A 1 111 ? -21.389 1.753 11.048 1.00 65.62 111 SER A O 1
ATOM 903 N N . ARG A 1 112 ? -21.468 0.730 9.040 1.00 57.25 112 ARG A N 1
ATOM 904 C CA . ARG A 1 112 ? -22.925 0.538 8.984 1.00 57.25 112 ARG A CA 1
ATOM 905 C C . ARG A 1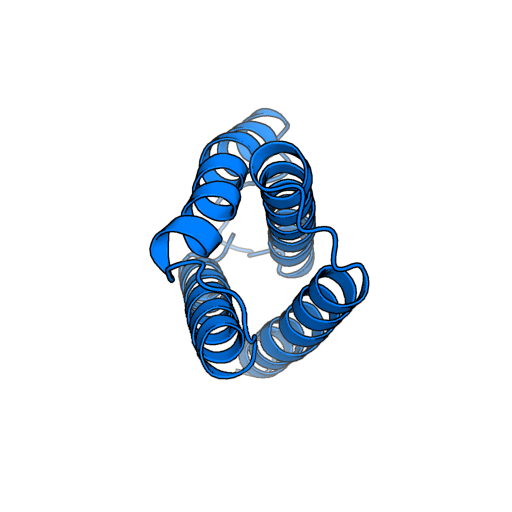 112 ? -23.382 -0.849 9.457 1.00 57.25 112 ARG A C 1
ATOM 907 O O . ARG A 1 112 ? -24.586 -1.032 9.609 1.00 57.25 112 ARG A O 1
ATOM 914 N N . PHE A 1 113 ? -22.457 -1.786 9.665 1.00 46.66 113 PHE A N 1
ATOM 915 C CA . PHE A 1 113 ? -22.690 -3.145 10.168 1.00 46.66 113 PHE A CA 1
ATOM 916 C C . PHE A 1 113 ? -22.026 -3.330 11.532 1.00 46.66 113 PHE A C 1
ATOM 918 O O . PHE A 1 113 ? -22.567 -4.120 12.333 1.00 46.66 113 PHE A O 1
#

Secondary structure (DSSP, 8-state):
--HHHHHHHHHHHHHHHHHHHHHS-----HHHHHHHHHHHHHHHHHHHHHTTSS---SS--HHHHHHHHHHHHHHHHHHHHHHH----HHHHHHHHHHHHHHHHHHHHHHHH-